Protein AF-A0A7V8X1S7-F1 (afdb_monomer_lite)

Radius of gyration: 35.26 Å; chains: 1; bounding box: 52×42×95 Å

Sequence (99 aa):
MPTLALLAALPDGLDSDVLQKVIIALLVLCGLGVILVLRTVQKLTTRLLAILLLVAAGAALWIQRENLDDCRSQCTCRLFGQDVRVPDIANLNPQCLRT

Structure (mmCIF, N/CA/C/O backbone):
data_AF-A0A7V8X1S7-F1
#
_entry.id   AF-A0A7V8X1S7-F1
#
loop_
_atom_site.group_PDB
_atom_site.id
_atom_site.type_symbol
_atom_site.label_atom_id
_atom_site.label_alt_id
_atom_site.label_comp_id
_atom_site.label_asym_id
_atom_site.label_entity_id
_atom_site.label_seq_id
_atom_site.pdbx_PDB_ins_code
_atom_site.Cartn_x
_atom_site.Cartn_y
_atom_site.Cartn_z
_atom_site.occupancy
_atom_site.B_iso_or_equiv
_atom_site.auth_seq_id
_atom_site.auth_comp_id
_atom_site.auth_asym_id
_atom_site.auth_atom_id
_atom_site.pdbx_PDB_model_num
ATOM 1 N N . MET A 1 1 ? 11.612 -28.231 -47.721 1.00 52.12 1 MET A N 1
ATOM 2 C CA . MET A 1 1 ? 12.707 -27.669 -46.901 1.00 52.12 1 MET A CA 1
ATOM 3 C C . MET A 1 1 ? 12.573 -26.139 -46.854 1.00 52.12 1 MET A C 1
ATOM 5 O O . MET A 1 1 ? 13.276 -25.464 -47.589 1.00 52.12 1 MET A O 1
ATOM 9 N N . PRO A 1 2 ? 11.629 -25.572 -46.075 1.00 61.28 2 PRO A N 1
ATOM 10 C CA . PRO A 1 2 ? 11.386 -24.121 -46.039 1.00 61.28 2 PRO A CA 1
ATOM 11 C C . PRO A 1 2 ? 12.198 -23.368 -44.967 1.00 61.28 2 PRO A C 1
ATOM 13 O O . PRO A 1 2 ? 12.116 -22.149 -44.883 1.00 61.28 2 PRO A O 1
ATOM 16 N N . THR A 1 3 ? 12.989 -24.065 -44.145 1.00 63.78 3 THR A N 1
ATOM 17 C CA . THR A 1 3 ? 13.721 -23.449 -43.026 1.00 63.78 3 THR A CA 1
ATOM 18 C C . THR A 1 3 ? 14.879 -22.556 -43.478 1.00 63.78 3 THR A C 1
ATOM 20 O O . THR A 1 3 ? 15.123 -21.536 -42.848 1.00 63.78 3 THR A O 1
ATOM 23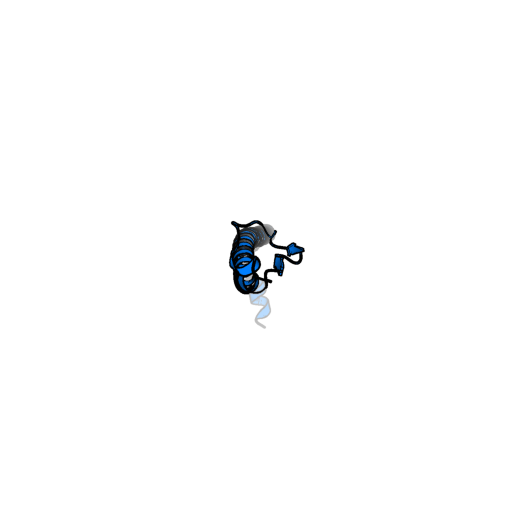 N N . LEU A 1 4 ? 15.548 -22.861 -44.597 1.00 60.25 4 LEU A N 1
ATOM 24 C CA . LEU A 1 4 ? 16.697 -22.075 -45.079 1.00 60.25 4 LEU A CA 1
ATOM 25 C C . LEU A 1 4 ? 16.307 -20.700 -45.648 1.00 60.25 4 LEU A C 1
ATOM 27 O O . LEU A 1 4 ? 17.066 -19.746 -45.505 1.00 60.25 4 LEU A O 1
ATOM 31 N N . ALA A 1 5 ? 15.114 -20.572 -46.236 1.00 64.50 5 ALA A N 1
ATOM 32 C CA . ALA A 1 5 ? 14.641 -19.305 -46.796 1.00 64.50 5 ALA A CA 1
ATOM 33 C C . ALA A 1 5 ? 14.348 -18.253 -45.712 1.00 64.50 5 ALA A C 1
ATOM 35 O O . ALA A 1 5 ? 14.461 -17.061 -45.967 1.00 64.50 5 ALA A O 1
ATOM 36 N N . LEU A 1 6 ? 14.009 -18.690 -44.495 1.00 64.19 6 LEU A N 1
ATOM 37 C CA . LEU A 1 6 ? 13.673 -17.803 -43.380 1.00 64.19 6 LEU A CA 1
ATOM 38 C C . LEU A 1 6 ? 14.929 -17.218 -42.712 1.00 64.19 6 LEU A C 1
ATOM 40 O O . LEU A 1 6 ? 14.916 -16.065 -42.300 1.00 64.19 6 LEU A O 1
ATOM 44 N N . LEU A 1 7 ? 16.034 -17.974 -42.679 1.00 59.44 7 LEU A N 1
ATOM 45 C CA . LEU A 1 7 ? 17.348 -17.464 -42.261 1.00 59.44 7 LEU A CA 1
ATOM 46 C C . LEU A 1 7 ? 17.980 -16.543 -43.315 1.00 59.44 7 LEU A C 1
ATOM 48 O O . LEU A 1 7 ? 18.628 -15.572 -42.949 1.00 59.44 7 LEU A O 1
ATOM 52 N N . ALA A 1 8 ? 17.766 -16.815 -44.607 1.00 63.12 8 ALA A N 1
ATOM 53 C CA . ALA A 1 8 ? 18.215 -15.937 -45.694 1.00 63.12 8 ALA A CA 1
ATOM 54 C C . ALA A 1 8 ? 17.386 -14.643 -45.814 1.00 63.12 8 ALA A C 1
ATOM 56 O O . ALA A 1 8 ? 17.824 -13.694 -46.453 1.00 63.12 8 ALA A O 1
ATOM 57 N N . ALA A 1 9 ? 16.196 -14.612 -45.209 1.00 62.34 9 ALA A N 1
ATOM 58 C CA . ALA A 1 9 ? 15.318 -13.449 -45.143 1.00 62.34 9 ALA A CA 1
ATOM 59 C C . ALA A 1 9 ? 15.418 -12.702 -43.803 1.00 62.34 9 ALA A C 1
ATOM 61 O O . ALA A 1 9 ? 14.557 -11.865 -43.519 1.00 62.34 9 ALA A O 1
ATOM 62 N N . LEU A 1 10 ? 16.434 -12.988 -42.970 1.00 65.69 10 LEU A N 1
ATOM 63 C CA . LEU A 1 10 ? 16.756 -12.072 -41.879 1.00 65.69 10 LEU A CA 1
ATOM 64 C C . LEU A 1 10 ? 17.071 -10.718 -42.528 1.00 65.69 10 LEU A C 1
ATOM 66 O O . LEU A 1 10 ? 17.974 -10.661 -43.360 1.00 65.69 10 LEU A O 1
ATOM 70 N N . PRO A 1 11 ? 16.312 -9.653 -42.222 1.00 68.88 11 PRO A N 1
ATOM 71 C CA . PRO A 1 11 ? 16.553 -8.370 -42.853 1.00 68.88 11 PRO A CA 1
ATOM 72 C C . PRO A 1 11 ? 17.969 -7.926 -42.495 1.00 68.88 11 PRO A C 1
ATOM 74 O O . PRO A 1 11 ? 18.339 -7.974 -41.323 1.00 68.88 11 PRO A O 1
ATOM 77 N N . ASP A 1 12 ? 18.737 -7.455 -43.477 1.00 65.75 12 ASP A N 1
ATOM 78 C CA . ASP A 1 12 ? 20.123 -6.988 -43.302 1.00 65.75 12 ASP A CA 1
ATOM 79 C C . ASP A 1 12 ? 20.267 -5.839 -42.275 1.00 65.75 12 ASP A C 1
ATOM 81 O O . ASP A 1 12 ? 21.372 -5.434 -41.946 1.00 65.75 12 ASP A O 1
ATOM 85 N N . GLY A 1 13 ? 19.152 -5.317 -41.745 1.00 59.09 13 GLY A N 1
ATOM 86 C CA . GLY A 1 13 ? 19.097 -4.364 -40.634 1.00 59.09 13 GLY A CA 1
ATOM 87 C C . GLY A 1 13 ? 18.969 -4.983 -39.233 1.00 59.09 13 GLY A C 1
ATOM 88 O O . GLY A 1 13 ? 18.813 -4.235 -38.266 1.00 59.09 13 GLY A O 1
ATOM 89 N N . LEU A 1 14 ? 19.013 -6.315 -39.084 1.00 64.19 14 LEU A N 1
ATOM 90 C CA . LEU A 1 14 ? 19.134 -6.994 -37.783 1.00 64.19 14 LEU A CA 1
ATOM 91 C C . LEU A 1 14 ? 20.598 -6.976 -37.295 1.00 64.19 14 LEU A C 1
ATOM 93 O O . LEU A 1 14 ? 21.183 -7.998 -36.939 1.00 64.19 14 LEU A O 1
ATOM 97 N N . ASP A 1 15 ? 21.194 -5.786 -37.281 1.00 72.19 15 ASP A N 1
ATOM 98 C CA . ASP A 1 15 ? 22.507 -5.555 -36.693 1.00 72.19 15 ASP A CA 1
ATOM 99 C C . ASP A 1 15 ? 22.470 -5.829 -35.185 1.00 72.19 15 ASP A C 1
ATOM 101 O O . ASP A 1 15 ? 21.512 -5.485 -34.478 1.00 72.19 15 ASP A O 1
ATOM 105 N N . SER A 1 16 ? 23.553 -6.414 -34.671 1.00 74.75 16 SER A N 1
ATOM 106 C CA . SER A 1 16 ? 23.685 -6.739 -33.243 1.00 74.75 16 SER A CA 1
ATOM 107 C C . SER A 1 16 ? 23.540 -5.493 -32.358 1.00 74.75 16 SER A C 1
ATOM 109 O O . SER A 1 16 ? 22.973 -5.568 -31.267 1.00 74.75 16 SER A O 1
ATOM 111 N N . ASP A 1 17 ? 23.947 -4.329 -32.869 1.00 82.69 17 ASP A N 1
ATOM 112 C CA . ASP A 1 17 ? 23.774 -3.024 -32.231 1.00 82.69 17 ASP A CA 1
ATOM 113 C C . ASP A 1 17 ? 22.308 -2.621 -32.032 1.00 82.69 17 ASP A C 1
ATOM 115 O O . ASP A 1 17 ? 21.944 -2.059 -30.994 1.00 82.69 17 ASP A O 1
ATOM 119 N N . VAL A 1 18 ? 21.442 -2.888 -33.014 1.00 84.56 18 VAL A N 1
ATOM 120 C CA . VAL A 1 18 ? 20.017 -2.538 -32.927 1.00 84.56 18 VAL A CA 1
ATOM 121 C C . VAL A 1 18 ? 19.329 -3.460 -31.928 1.00 84.56 18 VAL A C 1
ATOM 123 O O . VAL A 1 18 ? 18.600 -2.988 -31.053 1.00 84.56 18 VAL A O 1
ATOM 126 N N . LEU A 1 19 ? 19.622 -4.761 -31.993 1.00 86.94 19 LEU A N 1
ATOM 127 C CA . LEU A 1 19 ? 19.069 -5.744 -31.067 1.00 86.94 19 LEU A CA 1
ATOM 128 C C . LEU A 1 19 ? 19.482 -5.449 -29.619 1.00 86.94 19 LEU A C 1
ATOM 130 O O . LEU A 1 19 ? 18.640 -5.456 -28.719 1.00 86.94 19 LEU A O 1
ATOM 134 N N . GLN A 1 20 ? 20.753 -5.108 -29.393 1.00 89.38 20 GLN A N 1
ATOM 135 C CA . GLN A 1 20 ? 21.253 -4.741 -28.072 1.00 89.38 20 GLN A CA 1
ATOM 136 C C . GLN A 1 20 ? 20.539 -3.501 -27.518 1.00 89.38 20 GLN A C 1
ATOM 138 O O . GLN A 1 20 ? 20.109 -3.501 -26.363 1.00 89.38 20 GLN A O 1
ATOM 143 N N . LYS A 1 21 ? 20.345 -2.460 -28.337 1.00 91.44 21 LYS A N 1
ATOM 144 C CA . LYS A 1 21 ? 19.618 -1.247 -27.928 1.00 91.44 21 LYS A CA 1
ATOM 145 C C . LYS A 1 21 ? 18.162 -1.538 -27.576 1.00 91.44 21 LYS A C 1
ATOM 147 O O . LYS A 1 21 ? 17.675 -1.030 -26.567 1.00 91.44 21 LYS A O 1
ATOM 152 N N . VAL A 1 22 ? 17.480 -2.373 -28.360 1.00 93.81 22 VAL A N 1
ATOM 153 C CA . VAL A 1 22 ? 16.087 -2.769 -28.098 1.00 93.81 22 VAL A CA 1
ATOM 154 C C . VAL A 1 22 ? 15.976 -3.548 -26.789 1.00 93.81 22 VAL A C 1
ATOM 156 O O . VAL A 1 22 ? 15.096 -3.257 -25.982 1.00 93.81 22 VAL A O 1
ATOM 159 N N . ILE A 1 23 ? 16.890 -4.486 -26.533 1.00 94.00 23 ILE A N 1
ATOM 160 C CA . ILE A 1 23 ? 16.905 -5.265 -25.288 1.00 94.00 23 ILE A CA 1
ATOM 161 C C . ILE A 1 23 ? 17.135 -4.356 -24.078 1.00 94.00 23 ILE A C 1
ATOM 163 O O . ILE A 1 23 ? 16.421 -4.470 -23.082 1.00 94.00 23 ILE A O 1
ATOM 167 N N . ILE A 1 24 ? 18.086 -3.422 -24.164 1.00 96.25 24 ILE A N 1
ATOM 168 C CA . ILE A 1 24 ? 18.348 -2.454 -23.090 1.00 96.25 24 ILE A CA 1
ATOM 169 C C . ILE A 1 24 ? 17.118 -1.571 -22.859 1.00 96.25 24 ILE A C 1
ATOM 171 O O . ILE A 1 24 ? 16.698 -1.398 -21.716 1.00 96.25 24 ILE A O 1
ATOM 175 N N . ALA A 1 25 ? 16.502 -1.053 -23.923 1.00 96.56 25 ALA A N 1
ATOM 176 C CA . ALA A 1 25 ? 15.295 -0.240 -23.819 1.00 96.56 25 ALA A CA 1
ATOM 177 C C . ALA A 1 25 ? 14.142 -1.014 -23.162 1.00 96.56 25 ALA A C 1
ATOM 179 O O . ALA A 1 25 ? 13.461 -0.479 -22.286 1.00 96.56 25 ALA A O 1
ATOM 180 N N . LEU A 1 26 ? 13.959 -2.286 -23.526 1.00 97.00 26 LEU A N 1
ATOM 181 C CA . LEU A 1 26 ? 12.943 -3.155 -22.942 1.00 97.00 26 LEU A CA 1
ATOM 182 C C . LEU A 1 26 ? 13.208 -3.419 -21.454 1.00 97.00 26 LEU A C 1
ATOM 184 O O . LEU A 1 26 ? 12.286 -3.338 -20.645 1.00 97.00 26 LEU A O 1
ATOM 188 N N . LEU A 1 27 ? 14.462 -3.678 -21.076 1.00 97.25 27 LEU A N 1
ATOM 189 C CA . LEU A 1 27 ? 14.873 -3.851 -19.680 1.00 97.25 27 LEU A CA 1
ATOM 190 C C . LEU A 1 27 ? 14.600 -2.598 -18.849 1.00 97.25 27 LEU A C 1
ATOM 192 O O . LEU A 1 27 ? 14.033 -2.689 -17.761 1.00 97.25 27 LEU A O 1
ATOM 196 N N . VAL A 1 28 ? 14.960 -1.427 -19.375 1.00 97.62 28 VAL A N 1
ATOM 197 C CA . VAL A 1 28 ? 14.709 -0.138 -18.720 1.00 97.62 28 VAL A CA 1
ATOM 198 C C . VAL A 1 28 ? 13.210 0.099 -18.563 1.00 97.62 28 VAL A C 1
ATOM 200 O O . VAL A 1 28 ? 12.762 0.462 -17.476 1.00 97.62 28 VAL A O 1
ATOM 203 N N . LEU A 1 29 ? 12.420 -0.158 -19.607 1.00 97.44 29 LEU A N 1
ATOM 204 C CA . LEU A 1 29 ? 10.966 -0.020 -19.567 1.00 97.44 29 LEU A CA 1
ATOM 205 C C . LEU A 1 29 ? 10.339 -0.958 -18.527 1.00 97.44 29 LEU A C 1
ATOM 207 O O . LEU A 1 29 ? 9.490 -0.538 -17.742 1.00 97.44 29 LEU A O 1
ATOM 211 N N . CYS A 1 30 ? 10.790 -2.211 -18.483 1.00 97.19 30 CYS A N 1
ATOM 212 C CA . CYS A 1 30 ? 10.305 -3.198 -17.528 1.00 97.19 30 CYS A CA 1
ATOM 213 C C . CYS A 1 30 ? 10.676 -2.804 -16.090 1.00 97.19 30 CYS A C 1
ATOM 215 O O . CYS A 1 30 ? 9.827 -2.832 -15.199 1.00 97.19 30 CYS A O 1
ATOM 217 N N . GLY A 1 31 ? 11.915 -2.354 -15.868 1.00 96.88 31 GLY A N 1
ATOM 218 C CA . GLY A 1 31 ? 12.375 -1.849 -14.574 1.00 96.88 31 GLY A CA 1
ATOM 219 C C . GLY A 1 31 ? 11.578 -0.630 -14.104 1.00 96.88 31 GLY A C 1
ATOM 220 O O . GLY A 1 31 ? 11.125 -0.588 -12.959 1.00 96.88 31 GLY A O 1
ATOM 221 N N . LEU A 1 32 ? 11.329 0.332 -14.997 1.00 97.06 32 LEU A N 1
ATOM 222 C CA . LEU A 1 32 ? 10.469 1.485 -14.722 1.00 97.06 32 LEU A CA 1
ATOM 223 C C . LEU A 1 32 ? 9.051 1.049 -14.353 1.00 97.06 32 LEU A C 1
ATOM 225 O O . LEU A 1 32 ? 8.509 1.547 -13.368 1.00 97.06 32 LEU A O 1
ATOM 229 N N . GLY A 1 33 ? 8.479 0.091 -15.087 1.00 96.00 33 GLY A N 1
ATOM 230 C CA . GLY A 1 33 ? 7.168 -0.481 -14.790 1.00 96.00 33 GLY A CA 1
ATOM 231 C C . GLY A 1 33 ? 7.093 -1.052 -13.374 1.00 96.00 33 GLY A C 1
ATOM 232 O O . GLY A 1 33 ? 6.185 -0.707 -12.617 1.00 96.00 33 GLY A O 1
ATOM 233 N N . VAL A 1 34 ? 8.090 -1.844 -12.970 1.00 96.00 34 VAL A N 1
ATOM 234 C CA . VAL A 1 34 ? 8.170 -2.420 -11.616 1.00 96.00 34 VAL A CA 1
ATOM 235 C C . VAL A 1 34 ? 8.237 -1.329 -10.545 1.00 96.00 34 VAL A C 1
ATOM 237 O O . VAL A 1 34 ? 7.494 -1.381 -9.564 1.00 96.00 34 VAL A O 1
ATOM 240 N N . ILE A 1 35 ? 9.071 -0.305 -10.739 1.00 95.50 35 ILE A N 1
ATOM 241 C CA . ILE A 1 35 ? 9.187 0.825 -9.803 1.00 95.50 35 ILE A CA 1
ATOM 242 C C . ILE A 1 35 ? 7.854 1.574 -9.677 1.00 95.50 35 ILE A C 1
ATOM 244 O O . ILE A 1 35 ? 7.460 1.969 -8.577 1.00 95.50 35 ILE A O 1
ATOM 248 N N . LEU A 1 36 ? 7.145 1.766 -10.789 1.00 94.06 36 LEU A N 1
ATOM 249 C CA . LEU A 1 36 ? 5.868 2.475 -10.829 1.00 94.06 36 LEU A CA 1
ATOM 250 C C . LEU A 1 36 ? 4.779 1.692 -10.088 1.00 94.06 36 LEU A C 1
ATOM 252 O O . LEU A 1 36 ? 4.052 2.270 -9.276 1.00 94.06 36 LEU A O 1
ATOM 256 N N . VAL A 1 37 ? 4.725 0.372 -10.284 1.00 92.81 37 VAL A N 1
ATOM 257 C CA . VAL A 1 37 ? 3.834 -0.524 -9.534 1.00 92.81 37 VAL A CA 1
ATOM 258 C C . VAL A 1 37 ? 4.165 -0.481 -8.044 1.00 92.81 37 VAL A C 1
ATOM 260 O O . VAL A 1 37 ? 3.274 -0.213 -7.242 1.00 92.81 37 VAL A O 1
ATOM 263 N N . LEU A 1 38 ? 5.436 -0.645 -7.663 1.00 92.38 38 LEU A N 1
ATOM 264 C CA . LEU A 1 38 ? 5.876 -0.587 -6.263 1.00 92.38 38 LEU A CA 1
ATOM 265 C C . LEU A 1 38 ? 5.476 0.728 -5.590 1.00 92.38 38 LEU A C 1
ATOM 267 O O . LEU A 1 38 ? 4.908 0.715 -4.498 1.00 92.38 38 LEU A O 1
ATOM 271 N N . ARG A 1 39 ? 5.705 1.868 -6.251 1.00 91.50 39 ARG A N 1
ATOM 272 C CA . ARG A 1 39 ? 5.301 3.178 -5.720 1.00 91.50 39 ARG A CA 1
ATOM 273 C C . ARG A 1 39 ? 3.792 3.322 -5.596 1.00 91.50 39 ARG A C 1
ATOM 275 O O . ARG A 1 39 ? 3.313 3.899 -4.620 1.00 91.50 39 ARG A O 1
ATOM 282 N N . THR A 1 40 ? 3.045 2.803 -6.564 1.00 87.19 40 THR A N 1
ATOM 283 C CA . THR A 1 40 ? 1.580 2.849 -6.540 1.00 87.19 40 THR A CA 1
ATOM 284 C C . THR A 1 40 ? 1.040 2.010 -5.387 1.00 87.19 40 THR A C 1
ATOM 286 O O . THR A 1 40 ? 0.236 2.509 -4.602 1.00 87.19 40 THR A O 1
ATOM 289 N N . VAL A 1 41 ? 1.552 0.789 -5.214 1.00 90.88 41 VAL A N 1
ATOM 290 C CA . VAL A 1 41 ? 1.200 -0.095 -4.097 1.00 90.88 41 VAL A CA 1
ATOM 291 C C . VAL A 1 41 ? 1.552 0.560 -2.769 1.00 90.88 41 VAL A C 1
ATOM 293 O O . VAL A 1 41 ? 0.671 0.695 -1.938 1.00 90.88 41 VAL A O 1
ATOM 296 N N . GLN A 1 42 ? 2.767 1.078 -2.573 1.00 88.19 42 GLN A N 1
ATOM 297 C CA . GLN A 1 42 ? 3.144 1.762 -1.324 1.00 88.19 42 GLN A CA 1
ATOM 298 C C . GLN A 1 42 ? 2.199 2.926 -0.976 1.00 88.19 42 GLN A C 1
ATOM 300 O O . GLN A 1 42 ? 1.783 3.094 0.176 1.00 88.19 42 GLN A O 1
ATOM 305 N N . LYS A 1 43 ? 1.811 3.720 -1.978 1.00 83.50 43 LYS A N 1
ATOM 306 C CA . LYS A 1 43 ? 0.889 4.847 -1.800 1.00 83.50 43 LYS A CA 1
ATOM 307 C C . LYS A 1 43 ? -0.543 4.396 -1.495 1.00 83.50 43 LYS A C 1
ATOM 309 O O . LYS A 1 43 ? -1.251 5.073 -0.754 1.00 83.50 43 LYS A O 1
ATOM 314 N N . LEU A 1 44 ? -0.973 3.265 -2.050 1.00 87.50 44 LEU A N 1
ATOM 315 C CA . LEU A 1 44 ? -2.268 2.654 -1.750 1.00 87.50 44 LEU A CA 1
ATOM 316 C C . LEU A 1 44 ? -2.273 1.992 -0.372 1.00 87.50 44 LEU A C 1
ATOM 318 O O . LEU A 1 44 ? -3.191 2.234 0.402 1.00 87.50 44 LEU A O 1
ATOM 322 N N . THR A 1 45 ? -1.237 1.228 -0.031 1.00 89.56 45 THR A N 1
ATOM 323 C CA . THR A 1 45 ? -1.111 0.521 1.246 1.00 89.56 45 THR A CA 1
ATOM 324 C C . THR A 1 45 ? -1.123 1.492 2.413 1.00 89.56 45 THR A C 1
ATOM 326 O O . THR A 1 45 ? -1.839 1.258 3.372 1.00 89.56 45 THR A O 1
ATOM 329 N N . THR A 1 46 ? -0.405 2.615 2.330 1.00 88.25 46 THR A N 1
ATOM 330 C CA . THR A 1 46 ? -0.421 3.639 3.393 1.00 88.25 46 THR A CA 1
ATOM 331 C C . THR A 1 46 ? -1.808 4.245 3.603 1.00 88.25 46 THR A C 1
ATOM 333 O O . THR A 1 46 ? -2.244 4.404 4.741 1.00 88.25 46 THR A O 1
ATOM 336 N N . ARG A 1 47 ? -2.538 4.530 2.519 1.00 89.00 47 ARG A N 1
ATOM 337 C CA . ARG A 1 47 ? -3.920 5.029 2.591 1.00 89.00 47 ARG A CA 1
ATOM 338 C C . ARG A 1 47 ? -4.876 3.982 3.154 1.00 89.00 47 ARG A C 1
ATOM 340 O O . ARG A 1 47 ? -5.654 4.299 4.045 1.00 89.00 47 ARG A O 1
ATOM 347 N N . LEU A 1 48 ? -4.806 2.748 2.661 1.00 91.44 48 LEU A N 1
ATOM 348 C CA . LEU A 1 48 ? -5.633 1.641 3.139 1.00 91.44 48 LEU A CA 1
ATOM 349 C C . LEU A 1 48 ? -5.358 1.337 4.609 1.00 91.44 48 LEU A C 1
ATOM 351 O O . LEU A 1 48 ? -6.300 1.168 5.372 1.00 91.44 48 LEU A O 1
ATOM 355 N N . LEU A 1 49 ? -4.090 1.336 5.017 1.00 93.31 49 LEU A N 1
ATOM 356 C CA . LEU A 1 49 ? -3.688 1.140 6.403 1.00 93.31 49 LEU A CA 1
ATOM 357 C C . LEU A 1 49 ? -4.274 2.235 7.299 1.00 93.31 49 LEU A C 1
ATOM 359 O O . LEU A 1 49 ? -4.840 1.919 8.338 1.00 93.31 49 LEU A O 1
ATOM 363 N N . ALA A 1 50 ? -4.199 3.503 6.882 1.00 90.94 50 ALA A N 1
ATOM 364 C CA . ALA A 1 50 ? -4.786 4.610 7.633 1.00 90.94 50 ALA A CA 1
ATOM 365 C C . ALA A 1 50 ? -6.311 4.467 7.782 1.00 90.94 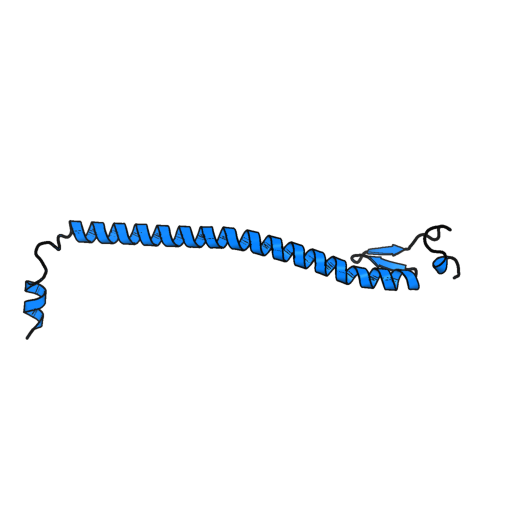50 ALA A C 1
ATOM 367 O O . ALA A 1 50 ? -6.837 4.621 8.882 1.00 90.94 50 ALA A O 1
ATOM 368 N N . ILE A 1 51 ? -7.018 4.122 6.700 1.00 93.94 51 ILE A N 1
ATOM 369 C CA . ILE A 1 51 ? -8.469 3.881 6.733 1.00 93.94 51 ILE A CA 1
ATOM 370 C C . ILE A 1 51 ? -8.794 2.711 7.666 1.00 93.94 51 ILE A C 1
ATOM 372 O O . ILE A 1 51 ? -9.684 2.821 8.504 1.00 93.94 51 ILE A O 1
ATOM 376 N N . LEU A 1 52 ? -8.056 1.608 7.557 1.00 95.25 52 LEU A N 1
ATOM 377 C CA . LEU A 1 52 ? -8.264 0.414 8.370 1.00 95.25 52 LEU A CA 1
ATOM 378 C C . LEU A 1 52 ? -8.035 0.702 9.857 1.00 95.25 52 LEU A C 1
ATOM 380 O O . LEU A 1 52 ? -8.809 0.245 10.692 1.00 95.25 52 LEU A O 1
ATOM 384 N N . LEU A 1 53 ? -7.031 1.516 10.183 1.00 93.56 53 LEU A N 1
ATOM 385 C CA . LEU A 1 53 ? -6.740 1.939 11.551 1.00 93.56 53 LEU A CA 1
ATOM 386 C C . LEU A 1 53 ? -7.864 2.823 12.114 1.00 93.56 53 LEU A C 1
ATOM 388 O O . LEU A 1 53 ? -8.292 2.614 13.246 1.00 93.56 53 LEU A O 1
ATOM 392 N N . LEU A 1 54 ? -8.407 3.747 11.315 1.00 94.19 54 LEU A N 1
ATOM 393 C CA . LEU A 1 54 ? -9.567 4.559 11.706 1.00 94.19 54 LEU A CA 1
ATOM 394 C C . LEU A 1 54 ? -10.822 3.708 11.938 1.00 94.19 54 LEU A C 1
ATOM 396 O O . LEU A 1 54 ? -11.525 3.909 12.926 1.00 94.19 54 LEU A O 1
ATOM 400 N N . VAL A 1 55 ? -11.092 2.741 11.058 1.00 95.19 55 VAL A N 1
ATOM 401 C CA . VAL A 1 55 ? -12.226 1.816 11.207 1.00 95.19 55 VAL A CA 1
ATOM 402 C C . VAL A 1 55 ? -12.056 0.952 12.455 1.00 95.19 55 VAL A C 1
ATOM 404 O O . VAL A 1 55 ? -12.997 0.823 13.234 1.00 95.19 55 VAL A O 1
ATOM 407 N N . ALA A 1 56 ? -10.857 0.413 12.687 1.00 93.12 56 ALA A N 1
ATOM 408 C CA . ALA A 1 56 ? -10.550 -0.361 13.884 1.00 93.12 56 ALA A CA 1
ATOM 409 C C . ALA A 1 56 ? -10.731 0.476 15.160 1.00 93.12 56 ALA A C 1
ATOM 411 O O . ALA A 1 56 ? -11.332 -0.001 16.119 1.00 93.12 56 ALA A O 1
ATOM 412 N N . ALA A 1 57 ? -10.281 1.734 15.159 1.00 89.19 57 ALA A N 1
ATOM 413 C CA . ALA A 1 57 ? -10.480 2.651 16.278 1.00 89.19 57 ALA A CA 1
ATOM 414 C C . ALA A 1 57 ? -11.971 2.936 16.528 1.00 89.19 57 ALA A C 1
ATOM 416 O O . ALA A 1 57 ? -12.430 2.855 17.665 1.00 89.19 57 ALA A O 1
ATOM 417 N N . GLY A 1 58 ? -12.748 3.205 15.475 1.00 91.44 58 GLY A N 1
ATOM 418 C CA . GLY A 1 58 ? -14.196 3.403 15.581 1.00 91.44 58 GLY A CA 1
ATOM 419 C C . GLY A 1 58 ? -14.920 2.169 16.126 1.00 91.44 58 GLY A C 1
ATOM 420 O O . GLY A 1 58 ? -15.743 2.289 17.031 1.00 91.44 58 GLY A O 1
ATOM 421 N N . ALA A 1 59 ? -14.568 0.978 15.638 1.00 88.38 59 ALA A N 1
ATOM 422 C CA . ALA A 1 59 ? -15.119 -0.284 16.126 1.00 88.38 59 ALA A CA 1
ATOM 423 C C . ALA A 1 59 ? -14.747 -0.547 17.595 1.00 88.38 59 ALA A C 1
ATOM 425 O O . ALA A 1 59 ? -15.601 -0.944 18.386 1.00 88.38 59 ALA A O 1
ATOM 426 N N . ALA A 1 60 ? -13.499 -0.268 17.985 1.00 82.56 60 ALA A N 1
ATOM 427 C CA . ALA A 1 60 ? -13.042 -0.411 19.365 1.00 82.56 60 ALA A CA 1
ATOM 428 C C . ALA A 1 60 ? -13.784 0.531 20.328 1.00 82.56 60 ALA A C 1
ATOM 430 O O . ALA A 1 60 ? -14.096 0.134 21.450 1.00 82.56 60 ALA A O 1
ATOM 431 N N . LEU A 1 61 ? -14.092 1.759 19.900 1.00 83.56 61 LEU A N 1
ATOM 432 C CA . LEU A 1 61 ? -14.920 2.693 20.670 1.00 83.56 61 LEU A CA 1
ATOM 433 C C . LEU A 1 61 ? -16.380 2.231 20.744 1.00 83.56 61 LEU A C 1
ATOM 435 O O . LEU A 1 61 ? -17.013 2.365 21.790 1.00 83.56 61 LEU A O 1
ATOM 439 N N . TRP A 1 62 ? -16.909 1.660 19.660 1.00 80.94 62 TRP A N 1
ATOM 440 C CA . TRP A 1 62 ? -18.276 1.142 19.621 1.00 80.94 62 TRP A CA 1
ATOM 441 C C . TRP A 1 62 ? -18.479 -0.018 20.602 1.00 80.94 62 TRP A C 1
ATOM 443 O O . TRP A 1 62 ? -19.415 0.018 21.394 1.00 80.94 62 TRP A O 1
ATOM 453 N N . ILE A 1 63 ? -17.558 -0.988 20.627 1.00 76.56 63 ILE A N 1
ATOM 454 C CA . ILE A 1 63 ? -17.583 -2.116 21.577 1.00 76.56 63 ILE A CA 1
ATOM 455 C C . ILE A 1 63 ? -17.512 -1.637 23.036 1.00 76.56 63 ILE A C 1
ATOM 457 O O . ILE A 1 63 ? -18.098 -2.219 23.947 1.00 76.56 63 ILE A O 1
ATOM 461 N N . GLN A 1 64 ? -16.789 -0.548 23.287 1.00 64.88 64 GLN A N 1
ATOM 462 C CA . GLN A 1 64 ? -16.681 -0.001 24.634 1.00 64.88 64 GLN A CA 1
ATOM 463 C C . GLN A 1 64 ? -17.912 0.771 25.067 1.00 64.88 64 GLN A C 1
ATOM 465 O O . GLN A 1 64 ? -18.167 0.877 26.262 1.00 64.88 64 GLN A O 1
ATOM 470 N N . ARG A 1 65 ? -18.705 1.268 24.119 1.00 68.00 65 ARG A N 1
ATOM 471 C CA . ARG A 1 65 ? -19.969 1.925 24.430 1.00 68.00 65 ARG A CA 1
ATOM 472 C C . ARG A 1 65 ? -20.948 0.974 25.119 1.00 68.00 65 ARG A C 1
ATOM 474 O O . ARG A 1 65 ? -21.620 1.406 26.047 1.00 68.00 65 ARG A O 1
ATOM 481 N N . GLU A 1 66 ? -20.985 -0.296 24.720 1.00 61.25 66 GLU A N 1
ATOM 482 C CA . GLU A 1 66 ? -21.806 -1.320 25.388 1.00 61.25 66 GLU A CA 1
ATOM 483 C C . GLU A 1 66 ? -21.342 -1.551 26.834 1.00 61.25 66 GLU A C 1
ATOM 485 O O . GLU A 1 66 ? -22.156 -1.579 27.752 1.00 61.25 66 GLU A O 1
ATOM 490 N N . ASN A 1 67 ? -20.025 -1.566 27.067 1.00 56.84 67 ASN A N 1
ATOM 491 C CA . ASN A 1 67 ? -19.466 -1.669 28.417 1.00 56.84 67 ASN A CA 1
ATOM 492 C C . ASN A 1 67 ? -19.786 -0.445 29.295 1.00 56.84 67 ASN A C 1
ATOM 494 O O . ASN A 1 67 ? -19.896 -0.587 30.508 1.00 56.84 67 ASN A O 1
ATOM 498 N N . LEU A 1 68 ? -19.947 0.755 28.718 1.00 58.09 68 LEU A N 1
ATOM 499 C CA . LEU A 1 68 ? -20.378 1.945 29.464 1.00 58.09 68 LEU A CA 1
ATOM 500 C C . LEU A 1 68 ? -21.855 1.880 29.889 1.00 58.09 68 LEU A C 1
ATOM 502 O O . LEU A 1 68 ? -22.200 2.454 30.923 1.00 58.09 68 LEU A O 1
ATOM 506 N N . ASP A 1 69 ? -22.714 1.207 29.119 1.00 60.53 69 ASP A N 1
ATOM 507 C CA . ASP A 1 69 ? -24.138 1.075 29.452 1.00 60.53 69 ASP A CA 1
ATOM 508 C C . ASP A 1 69 ? -24.344 0.073 30.599 1.00 60.53 69 ASP A C 1
ATOM 510 O O . ASP A 1 69 ? -25.007 0.388 31.589 1.00 60.53 69 ASP A O 1
ATOM 514 N N . ASP A 1 70 ? -23.632 -1.060 30.561 1.00 58.16 70 ASP A N 1
ATOM 515 C CA . ASP A 1 70 ? -23.538 -1.996 31.695 1.00 58.16 70 ASP A CA 1
ATOM 516 C C . ASP A 1 70 ? -22.858 -1.365 32.919 1.00 58.16 70 ASP A C 1
ATOM 518 O O . ASP A 1 70 ? -23.153 -1.690 34.072 1.00 58.16 70 ASP A O 1
ATOM 522 N N . CYS A 1 71 ? -21.968 -0.400 32.692 1.00 58.53 71 CYS A N 1
ATOM 523 C CA . CYS A 1 71 ? -21.290 0.274 33.782 1.00 58.53 71 CYS A CA 1
ATOM 524 C C . CYS A 1 71 ? -22.203 1.189 34.601 1.00 58.53 71 CYS A C 1
ATOM 526 O O . CYS A 1 71 ? -22.038 1.352 35.814 1.00 58.53 71 CYS A O 1
ATOM 528 N N . ARG A 1 72 ? -23.211 1.760 33.941 1.00 58.25 72 ARG A N 1
ATOM 529 C CA . ARG A 1 72 ? -24.237 2.570 34.592 1.00 58.25 72 ARG A CA 1
ATOM 530 C C . ARG A 1 72 ? -25.109 1.767 35.552 1.00 58.25 72 ARG A C 1
ATOM 532 O O . ARG A 1 72 ? -25.650 2.370 36.478 1.00 58.25 72 ARG A O 1
ATOM 539 N N . SER A 1 73 ? -25.256 0.461 35.325 1.00 58.19 73 SER A N 1
ATOM 540 C CA . SER A 1 73 ? -26.136 -0.414 36.104 1.00 58.19 73 SER A CA 1
ATOM 541 C C . SER A 1 73 ? -25.420 -1.149 37.245 1.00 58.19 73 SER A C 1
ATOM 543 O O . SER A 1 73 ? -26.053 -1.392 38.268 1.00 58.19 73 SER A O 1
ATOM 545 N N . GLN A 1 74 ? -24.121 -1.462 37.119 1.00 60.88 74 GLN A N 1
ATOM 546 C CA . GLN A 1 74 ? -23.381 -2.274 38.107 1.00 60.88 74 GLN A CA 1
ATOM 547 C C . GLN A 1 74 ? -22.338 -1.508 38.949 1.00 60.88 74 GLN A C 1
ATOM 549 O O . GLN A 1 74 ? -21.724 -2.095 39.843 1.00 60.88 74 GLN A O 1
ATOM 554 N N . CYS A 1 75 ? -22.114 -0.211 38.688 1.00 62.66 75 CYS A N 1
ATOM 555 C CA . CYS A 1 75 ? -21.234 0.701 39.454 1.00 62.66 75 CYS A CA 1
ATOM 556 C C . CYS A 1 75 ? -19.750 0.272 39.589 1.00 62.66 75 CYS A C 1
ATOM 558 O O . CYS A 1 75 ? -18.945 0.966 40.214 1.00 62.66 75 CYS A O 1
ATOM 560 N N . THR A 1 76 ? -19.362 -0.842 38.963 1.00 58.47 76 THR A N 1
ATOM 561 C CA . THR A 1 76 ? -18.013 -1.420 38.917 1.00 58.47 76 THR A CA 1
ATOM 562 C C . THR A 1 76 ? -17.778 -2.008 37.528 1.00 58.47 76 THR A C 1
ATOM 564 O O . THR A 1 76 ? -18.575 -2.814 37.055 1.00 58.47 76 THR A O 1
ATOM 567 N N . CYS A 1 77 ? -16.740 -1.546 36.816 1.00 60.47 77 CYS A N 1
ATOM 568 C CA . CYS A 1 77 ? -16.612 -1.821 35.379 1.00 60.47 77 CYS A CA 1
ATOM 569 C C . CYS A 1 77 ? -15.162 -1.883 34.930 1.00 60.47 77 CYS A C 1
ATOM 571 O O . CYS A 1 77 ? -14.290 -1.199 35.469 1.00 60.47 77 CYS A O 1
ATOM 573 N N . ARG A 1 78 ? -14.934 -2.645 33.861 1.00 59.91 78 ARG A N 1
ATOM 574 C CA . ARG A 1 78 ? -13.651 -2.705 33.163 1.00 59.91 78 ARG A CA 1
ATOM 575 C C . ARG A 1 78 ? -13.682 -1.808 31.936 1.00 59.91 78 ARG A C 1
ATOM 577 O O . ARG A 1 78 ? -14.226 -2.192 30.906 1.00 59.91 78 ARG A O 1
ATOM 584 N N . LEU A 1 79 ? -13.065 -0.631 32.026 1.00 62.09 79 LEU A N 1
ATOM 585 C CA . LEU A 1 79 ? -12.792 0.203 30.853 1.00 62.09 79 LEU A CA 1
ATOM 586 C C . LEU A 1 79 ? -11.402 -0.155 30.328 1.00 62.09 79 LEU A C 1
ATOM 588 O O . LEU A 1 79 ? -10.430 -0.082 31.073 1.00 62.09 79 LEU A O 1
ATOM 592 N N . PHE A 1 80 ? -11.298 -0.565 29.060 1.00 62.59 80 PHE A N 1
ATOM 593 C CA . PHE A 1 80 ? -10.019 -0.934 28.432 1.00 62.59 80 PHE A CA 1
ATOM 594 C C . PHE A 1 80 ? -9.182 -1.972 29.222 1.00 62.59 80 PHE A C 1
ATOM 596 O O . PHE A 1 80 ? -7.954 -1.944 29.193 1.00 62.59 80 PHE A O 1
ATOM 603 N N . GLY A 1 81 ? -9.828 -2.895 29.946 1.00 65.06 81 GLY A N 1
ATOM 604 C CA . GLY A 1 81 ? -9.132 -3.895 30.773 1.00 65.06 81 GLY A CA 1
ATOM 605 C C . GLY A 1 81 ? -8.587 -3.363 32.104 1.00 65.06 81 GLY A C 1
ATOM 606 O O . GLY A 1 81 ? -7.930 -4.107 32.829 1.00 65.06 81 GLY A O 1
ATOM 607 N N . GLN A 1 82 ? -8.885 -2.110 32.447 1.00 53.91 82 GLN A N 1
ATOM 608 C CA . GLN A 1 82 ? -8.561 -1.499 33.727 1.00 53.91 82 GLN A CA 1
ATOM 609 C C . GLN A 1 82 ? -9.829 -1.443 34.588 1.00 53.91 82 GLN A C 1
ATOM 611 O O . GLN A 1 82 ? -10.868 -0.940 34.155 1.00 53.91 82 GLN A O 1
ATOM 616 N N . ASP A 1 83 ? -9.760 -2.008 35.795 1.00 60.44 83 ASP A N 1
ATOM 617 C CA . ASP A 1 83 ? -10.862 -1.986 36.757 1.00 60.44 83 ASP A CA 1
ATOM 618 C C . ASP A 1 83 ? -11.031 -0.548 37.283 1.00 60.44 83 ASP A C 1
ATOM 620 O O . ASP A 1 83 ? -10.230 -0.061 38.083 1.00 60.44 83 ASP A O 1
ATOM 624 N N . VAL A 1 84 ? -12.060 0.155 36.802 1.00 61.41 84 VAL A N 1
ATOM 625 C CA . VAL A 1 84 ? -12.400 1.511 37.242 1.00 61.41 84 VAL A CA 1
ATOM 626 C C . VAL A 1 84 ? -13.565 1.403 38.222 1.00 61.41 84 VAL A C 1
ATOM 628 O O . VAL A 1 84 ? -14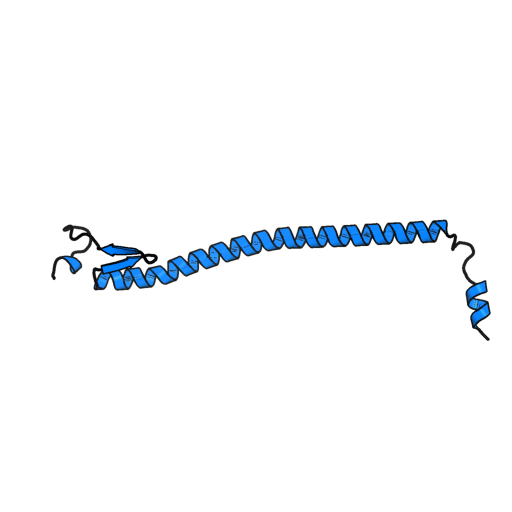.678 1.027 37.853 1.00 61.41 84 VAL A O 1
ATOM 631 N N . ARG A 1 85 ? -13.319 1.737 39.494 1.00 58.41 85 ARG A N 1
ATOM 632 C CA . ARG A 1 85 ? -14.400 2.005 40.452 1.00 58.41 85 ARG A CA 1
ATOM 633 C C . ARG A 1 85 ? -14.896 3.420 40.223 1.00 58.41 85 ARG A C 1
ATOM 635 O O . ARG A 1 85 ? -14.105 4.359 40.299 1.00 58.41 85 ARG A O 1
ATOM 642 N N . VAL A 1 86 ? -16.191 3.571 39.963 1.00 62.34 86 VAL A N 1
ATOM 643 C CA . VAL A 1 86 ? -16.823 4.891 39.976 1.00 62.34 86 VAL A CA 1
ATOM 644 C C . VAL A 1 86 ? -16.779 5.380 41.427 1.00 62.34 86 VAL A C 1
ATOM 646 O O . VAL A 1 86 ? -17.301 4.688 42.301 1.00 62.34 86 VAL A O 1
ATOM 649 N N . PRO A 1 87 ? -16.098 6.499 41.732 1.00 55.09 87 PRO A N 1
ATOM 650 C CA . PRO A 1 87 ? -16.030 6.990 43.098 1.00 55.09 87 PRO A CA 1
ATOM 651 C C . PRO A 1 87 ? -17.428 7.415 43.555 1.00 55.09 87 PRO A C 1
ATOM 653 O O . PRO A 1 87 ? -18.164 8.070 42.815 1.00 55.09 87 PRO A O 1
ATOM 656 N N . ASP A 1 88 ? -17.766 7.043 44.787 1.00 54.78 88 ASP A N 1
ATOM 657 C CA . ASP A 1 88 ? -19.074 7.227 45.425 1.00 54.78 88 ASP A CA 1
ATOM 658 C C . ASP A 1 88 ? -19.270 8.680 45.903 1.00 54.78 88 ASP A C 1
ATOM 660 O O . ASP A 1 88 ? -19.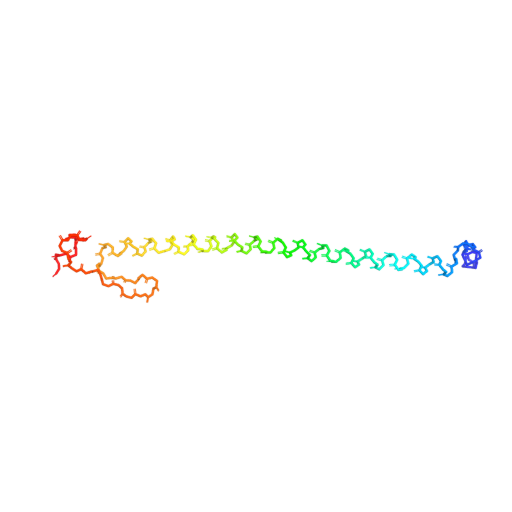511 8.992 47.068 1.00 54.78 88 ASP A O 1
ATOM 664 N N . ILE A 1 89 ? -19.040 9.623 44.991 1.00 55.03 89 ILE A N 1
ATOM 665 C CA . ILE A 1 89 ? -19.237 11.054 45.206 1.00 55.03 89 ILE A CA 1
ATOM 666 C C . ILE A 1 89 ? -20.662 11.399 44.784 1.00 55.03 89 ILE A C 1
ATOM 668 O O . ILE A 1 89 ? -21.079 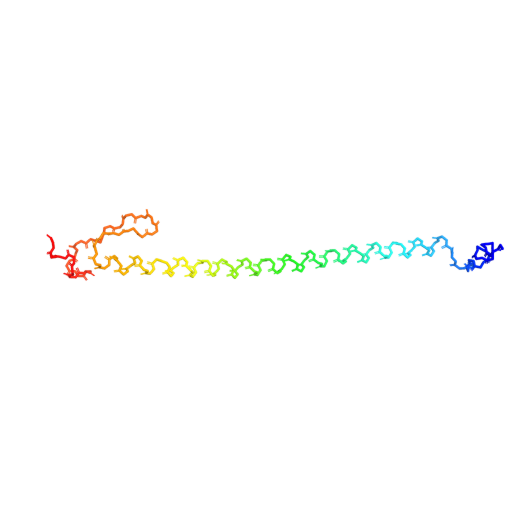11.084 43.668 1.00 55.03 89 ILE A O 1
ATOM 672 N N . ALA A 1 90 ? -21.379 12.099 45.670 1.00 50.66 90 ALA A N 1
ATOM 673 C CA . ALA A 1 90 ? -22.809 12.439 45.628 1.00 50.66 90 ALA A CA 1
ATOM 674 C C . ALA A 1 90 ? -23.295 13.282 44.421 1.00 50.66 90 ALA A C 1
ATOM 676 O O . ALA A 1 90 ? -24.317 13.959 44.498 1.00 50.66 90 ALA A O 1
ATOM 677 N N . ASN A 1 91 ? -22.574 13.281 43.299 1.00 52.91 91 ASN A N 1
ATOM 678 C CA . ASN A 1 91 ? -22.911 14.033 42.094 1.00 52.91 91 ASN A CA 1
ATOM 679 C C . ASN A 1 91 ? -22.568 13.328 40.765 1.00 52.91 91 ASN A C 1
ATOM 681 O O . ASN A 1 91 ? -22.859 13.890 39.715 1.00 52.91 91 ASN A O 1
ATOM 685 N N . LEU A 1 92 ? -21.969 12.126 40.770 1.00 61.62 92 LEU A N 1
ATOM 686 C CA . LEU A 1 92 ? -21.582 11.440 39.521 1.00 61.62 92 LEU A CA 1
ATOM 687 C C . LEU A 1 92 ? -22.611 10.408 39.031 1.00 61.62 92 LEU A C 1
ATOM 689 O O . LEU A 1 92 ? -22.846 10.320 37.827 1.00 61.62 92 LEU A O 1
ATOM 693 N N . ASN A 1 93 ? -23.253 9.653 39.931 1.00 56.03 93 ASN A N 1
ATOM 694 C CA . ASN A 1 93 ? -24.377 8.773 39.589 1.00 56.03 93 ASN A CA 1
ATOM 695 C C . ASN A 1 93 ? -25.238 8.460 40.835 1.00 56.03 93 ASN A C 1
ATOM 697 O O . ASN A 1 93 ? -24.791 7.703 41.695 1.00 56.03 93 ASN A O 1
ATOM 701 N N . PRO A 1 94 ? -26.479 8.977 40.950 1.00 62.19 94 PRO A N 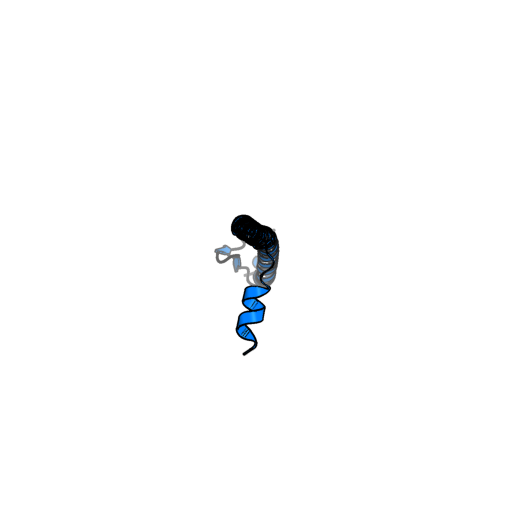1
ATOM 702 C CA . PRO A 1 94 ? -27.335 8.727 42.115 1.00 62.19 94 PRO A CA 1
ATOM 703 C C . PRO A 1 94 ? -27.806 7.267 42.233 1.00 62.19 94 PRO A C 1
ATOM 705 O O . PRO A 1 94 ? -28.304 6.879 43.285 1.00 62.19 94 PRO A O 1
ATOM 708 N N . GLN A 1 95 ? -27.652 6.457 41.177 1.00 61.47 95 GLN A N 1
ATOM 709 C CA . GLN A 1 95 ? -27.964 5.022 41.197 1.00 61.47 95 GLN A CA 1
ATOM 710 C C . GLN A 1 95 ? -26.933 4.214 42.007 1.00 61.47 95 GLN A C 1
ATOM 712 O O . GLN A 1 95 ? -27.279 3.163 42.533 1.00 61.47 95 GLN A O 1
ATOM 717 N N . CYS A 1 96 ? -25.698 4.712 42.147 1.00 61.53 96 CYS A N 1
ATOM 718 C CA . CYS A 1 96 ? -24.620 4.014 42.857 1.00 61.53 96 CYS A CA 1
ATOM 719 C C . CYS A 1 96 ? -24.562 4.320 44.361 1.00 61.53 96 CYS A C 1
ATOM 721 O O . CYS A 1 96 ? -23.958 3.560 45.099 1.00 61.53 96 CYS A O 1
ATOM 723 N N . LEU A 1 97 ? -25.259 5.364 44.827 1.00 58.78 97 LEU A N 1
ATOM 724 C CA . LEU A 1 97 ? -25.317 5.753 46.245 1.00 58.78 97 LEU A CA 1
ATOM 725 C C . LEU A 1 97 ? -26.282 4.898 47.097 1.00 58.78 97 LEU A C 1
ATOM 727 O O . LEU A 1 97 ? -26.509 5.211 48.266 1.00 58.78 97 LEU A O 1
ATOM 731 N N . ARG A 1 98 ? -26.947 3.891 46.512 1.00 54.62 98 ARG A N 1
ATOM 732 C CA . ARG A 1 98 ? -28.105 3.210 47.127 1.00 54.62 98 ARG A CA 1
ATOM 733 C C . ARG A 1 98 ? -27.863 1.757 47.557 1.00 54.62 98 ARG A C 1
ATOM 735 O O . ARG A 1 98 ? -28.833 1.091 47.920 1.00 54.62 98 ARG A O 1
ATOM 742 N N . THR A 1 99 ? -26.622 1.281 47.520 1.00 51.84 99 THR A N 1
ATOM 743 C CA . THR A 1 99 ? -26.194 -0.050 48.001 1.00 51.84 99 THR A CA 1
ATOM 744 C C . THR A 1 99 ? -25.225 0.090 49.154 1.00 51.84 99 THR A C 1
ATOM 746 O O . THR A 1 99 ? -25.413 -0.628 50.158 1.00 51.84 99 THR A O 1
#

Foldseek 3Di:
DCPVVVVVPPPPPPDPVVVVVVVVVVVVVVVVVVVVVVVVCVVVVVVVVVVVVVVVVVVLVVVVVVQVVVCLQPQWGQDVNDTDRDPLDPPPHPNVVPD

Secondary structure (DSSP, 8-state):
--HHHHHHTS-TT--HHHHHHHHHHHHHHHHHHHHHHHHHHHHHHHHHHHHHHHHHHHHHHHHHHHHHHHHHHHSEEEETTEEEEPP--TTT-TTGGG-

pLDDT: mean 75.17, std 16.12, range [50.66, 97.62]